Protein AF-A0A4Z1J3G1-F1 (afdb_monomer_lite)

Foldseek 3Di:
DDDDDDDDDDDDDDPPPAPQDDDPQAQEEPDVGPHPAPQVSLVPDDQEDQEEYEYEYHDDDHPDDHDRDHHNHHYYYHD

Secondary structure (DSSP, 8-state):
--------------------SPPTT-EEESTTSSBSSHHHHHHTS-SS--S-EEEEEPSS---S-------SS-EEEE-

pLDDT: mean 87.3, std 15.32, range [47.25, 98.06]

Sequence (79 aa):
MRVLLTLSSFIAAVLATARTTPPSGAITAGSGGTYSTFQKAVNALSKTTTSAQVIFLYSGTYSEQVTIPALKGKLTVYG

Radius of gyration: 20.48 Å; chains: 1; bounding box: 34×43×64 Å

Organism: NCBI:txid278944

InterPro domains:
  IPR011050 Pectin lyase fold/virulence factor [SSF51126] (23-79)
  IPR012334 Pectin lyase fold [G3DSA:2.160.20.10] (17-79)

Structure (mmCIF, N/CA/C/O backbone):
data_AF-A0A4Z1J3G1-F1
#
_entry.id   AF-A0A4Z1J3G1-F1
#
loop_
_atom_site.group_PDB
_atom_site.id
_atom_site.type_symbol
_atom_site.label_atom_id
_atom_site.label_alt_id
_atom_site.label_comp_id
_atom_site.label_asym_id
_atom_site.label_entity_id
_atom_site.label_seq_id
_atom_site.pdbx_PDB_ins_code
_atom_site.Cartn_x
_atom_site.Cartn_y
_atom_site.Cartn_z
_atom_site.occupancy
_atom_site.B_iso_or_equiv
_atom_site.auth_seq_id
_atom_site.auth_comp_id
_atom_site.auth_asym_id
_atom_site.auth_atom_id
_atom_site.pdbx_PDB_model_num
ATOM 1 N N . MET A 1 1 ? -24.176 -30.999 -50.009 1.00 48.06 1 MET A N 1
ATOM 2 C CA . MET A 1 1 ? -23.518 -30.679 -48.724 1.00 48.06 1 MET A CA 1
ATOM 3 C C . MET A 1 1 ? -22.411 -29.663 -48.958 1.00 48.06 1 MET A C 1
ATOM 5 O O . MET A 1 1 ? -21.341 -30.065 -49.386 1.00 48.06 1 MET A O 1
ATOM 9 N N . ARG A 1 2 ? -22.658 -28.366 -48.735 1.00 47.25 2 ARG A N 1
ATOM 10 C CA . ARG A 1 2 ? -21.594 -27.365 -48.558 1.00 47.25 2 ARG A CA 1
ATOM 11 C C . ARG A 1 2 ? -22.061 -26.338 -47.531 1.00 47.25 2 ARG A C 1
ATOM 13 O O . ARG A 1 2 ? -22.993 -25.582 -47.769 1.00 47.25 2 ARG A O 1
ATOM 20 N N . VAL A 1 3 ? -21.456 -26.457 -46.359 1.00 59.38 3 VAL A N 1
ATOM 21 C CA . VAL A 1 3 ? -21.683 -25.690 -45.137 1.00 59.38 3 VAL A CA 1
ATOM 22 C C . VAL A 1 3 ? -20.946 -24.361 -45.278 1.00 59.38 3 VAL A C 1
ATOM 24 O O . VAL A 1 3 ? -19.763 -24.376 -45.605 1.00 59.38 3 VAL A O 1
ATOM 27 N N . LEU A 1 4 ? -21.604 -23.231 -45.018 1.00 52.59 4 LEU A N 1
ATOM 28 C CA . LEU A 1 4 ? -20.907 -21.960 -44.814 1.00 52.59 4 LEU A CA 1
ATOM 29 C C . LEU A 1 4 ? -21.545 -21.218 -43.632 1.00 52.59 4 LEU A C 1
ATOM 31 O O . LEU A 1 4 ? -22.380 -20.335 -43.788 1.00 52.59 4 LEU A O 1
ATOM 35 N N . LEU A 1 5 ? -21.184 -21.659 -42.426 1.00 56.88 5 LEU A N 1
ATOM 36 C CA . LEU A 1 5 ? -21.466 -20.959 -41.175 1.00 56.88 5 LEU A CA 1
ATOM 37 C C . LEU A 1 5 ? -20.396 -19.878 -40.986 1.00 56.88 5 LEU A C 1
ATOM 39 O O . LEU A 1 5 ? -19.260 -20.182 -40.631 1.00 56.88 5 LEU A O 1
ATOM 43 N N . THR A 1 6 ? -20.745 -18.617 -41.230 1.00 59.50 6 THR A N 1
ATOM 44 C CA . THR A 1 6 ? -19.896 -17.471 -40.886 1.00 59.50 6 THR A CA 1
ATOM 45 C C . THR A 1 6 ? -20.150 -17.079 -39.431 1.00 59.50 6 THR A C 1
ATOM 47 O O . THR A 1 6 ? -21.164 -16.456 -39.117 1.00 59.50 6 THR A O 1
ATOM 50 N N . LEU A 1 7 ? -19.243 -17.468 -38.532 1.00 59.19 7 LEU A N 1
ATOM 51 C CA . LEU A 1 7 ? -19.239 -17.032 -37.135 1.00 59.19 7 LEU A CA 1
ATOM 52 C C . LEU A 1 7 ? -18.607 -15.635 -37.050 1.00 59.19 7 LEU A C 1
ATOM 54 O O . LEU A 1 7 ? -17.397 -15.484 -37.198 1.00 59.19 7 LEU A O 1
ATOM 58 N N . SER A 1 8 ? -19.425 -14.611 -36.814 1.00 62.62 8 SER A N 1
ATOM 59 C CA .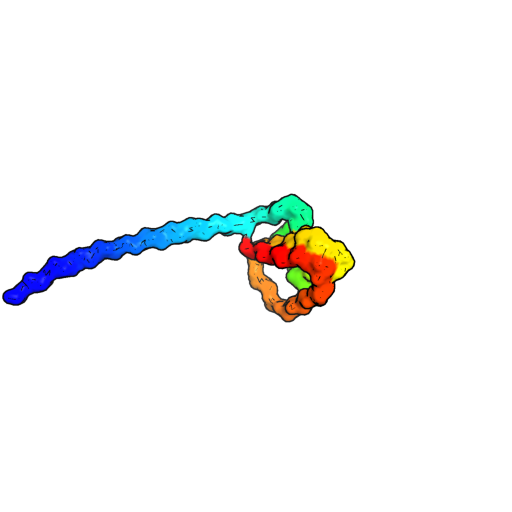 SER A 1 8 ? -18.943 -13.256 -36.537 1.00 62.62 8 SER A CA 1
ATOM 60 C C . SER A 1 8 ? -18.560 -13.165 -35.058 1.00 62.62 8 SER A C 1
ATOM 62 O O . SER A 1 8 ? -19.426 -13.134 -34.185 1.00 62.62 8 SER A O 1
ATOM 64 N N . SER A 1 9 ? -17.264 -13.172 -34.753 1.00 68.44 9 SER A N 1
ATOM 65 C CA . SER A 1 9 ? -16.750 -13.027 -33.388 1.00 68.44 9 SER A CA 1
ATOM 66 C C . SER A 1 9 ? -16.823 -11.567 -32.925 1.00 68.44 9 SER A C 1
ATOM 68 O O . SER A 1 9 ? -16.187 -10.695 -33.515 1.00 68.44 9 SER A O 1
ATOM 70 N N . PHE A 1 10 ? -17.569 -11.306 -31.850 1.00 61.59 10 PHE A N 1
ATOM 71 C CA . PHE A 1 10 ? -17.598 -10.018 -31.151 1.00 61.59 10 PHE A CA 1
ATOM 72 C C . PHE A 1 10 ? -16.402 -9.957 -30.182 1.00 61.59 10 PHE A C 1
ATOM 74 O O . PHE A 1 10 ? -16.420 -10.605 -29.137 1.00 61.59 10 PHE A O 1
ATOM 81 N N . ILE A 1 11 ? -15.342 -9.215 -30.521 1.00 70.75 11 ILE A N 1
ATOM 82 C CA . ILE A 1 11 ? -14.267 -8.914 -29.562 1.00 70.75 11 ILE A CA 1
ATOM 83 C C . ILE A 1 11 ? -14.732 -7.730 -28.712 1.00 70.75 11 ILE A C 1
ATOM 85 O O . ILE A 1 11 ? -14.705 -6.585 -29.156 1.00 70.75 11 ILE A O 1
ATOM 89 N N . ALA A 1 12 ? -15.176 -8.000 -27.485 1.00 67.69 12 ALA A N 1
ATOM 90 C CA . ALA A 1 12 ? -15.397 -6.957 -26.492 1.00 67.69 12 ALA A CA 1
ATOM 91 C C . ALA A 1 12 ? -14.042 -6.547 -25.893 1.00 67.69 12 ALA A C 1
ATOM 93 O O . ALA A 1 12 ? -13.464 -7.275 -25.087 1.00 67.69 12 ALA A O 1
ATOM 94 N N . ALA A 1 13 ? -13.519 -5.387 -26.293 1.00 64.12 13 ALA A N 1
ATOM 95 C CA . ALA A 1 13 ? -12.367 -4.786 -25.633 1.00 64.12 13 ALA A CA 1
ATOM 96 C C . ALA A 1 13 ? -12.819 -4.192 -24.289 1.00 64.12 13 ALA A C 1
ATOM 98 O O . ALA A 1 13 ? -13.491 -3.162 -24.246 1.00 64.12 13 A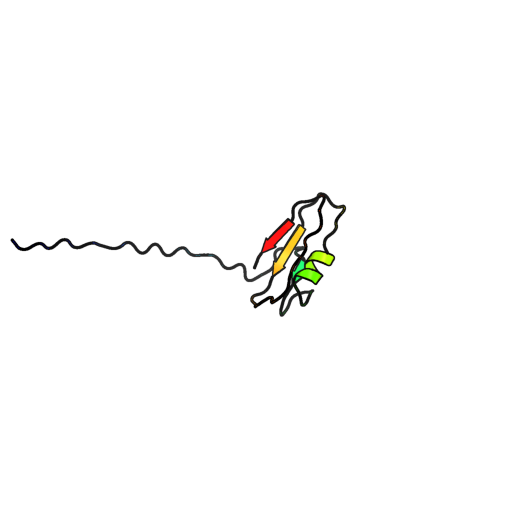LA A O 1
ATOM 99 N N . VAL A 1 14 ? -12.469 -4.846 -23.181 1.00 64.88 14 VAL A N 1
ATOM 100 C CA . VAL A 1 14 ? -12.596 -4.244 -21.849 1.00 64.88 14 VAL A CA 1
ATOM 101 C C . VAL A 1 14 ? -11.514 -3.176 -21.715 1.00 64.88 14 VAL A C 1
ATOM 103 O O . VAL A 1 14 ? -10.325 -3.483 -21.651 1.00 64.88 14 VAL A O 1
ATOM 106 N N . LEU A 1 15 ? -11.927 -1.910 -21.671 1.00 58.72 15 LEU A N 1
ATOM 107 C CA . LEU A 1 15 ? -11.066 -0.796 -21.285 1.00 58.72 15 LEU A CA 1
ATOM 108 C C . LEU A 1 15 ? -10.840 -0.868 -19.770 1.00 58.72 15 LEU A C 1
ATOM 110 O O . LEU A 1 15 ? -11.594 -0.290 -18.988 1.00 58.72 15 LEU A O 1
ATOM 114 N N . ALA A 1 16 ? -9.812 -1.599 -19.342 1.00 57.91 16 ALA A N 1
ATOM 115 C CA . ALA A 1 16 ? -9.301 -1.472 -17.985 1.00 57.91 16 ALA A CA 1
ATOM 116 C C . ALA A 1 16 ? -8.643 -0.091 -17.868 1.00 57.91 16 ALA A C 1
ATOM 118 O O . ALA A 1 16 ? -7.585 0.150 -18.450 1.00 57.91 16 ALA A O 1
ATOM 119 N N . THR A 1 17 ? -9.286 0.847 -17.171 1.00 58.72 17 THR A N 1
ATOM 120 C CA . THR A 1 17 ? -8.667 2.148 -16.911 1.00 58.72 17 THR A CA 1
ATOM 121 C C . THR A 1 17 ? -7.543 1.916 -15.901 1.00 58.72 17 THR A C 1
ATOM 123 O O . THR A 1 17 ? -7.773 1.612 -14.730 1.00 58.72 17 THR A O 1
ATOM 126 N N . ALA A 1 18 ? -6.297 1.952 -16.374 1.00 65.56 18 ALA A N 1
ATOM 127 C CA . ALA A 1 18 ? -5.148 1.860 -15.488 1.00 65.56 18 ALA A CA 1
ATOM 128 C C . ALA A 1 18 ? -5.107 3.137 -14.644 1.00 65.56 18 ALA A C 1
ATOM 130 O O . ALA A 1 18 ? -5.039 4.245 -15.185 1.00 65.56 18 ALA A O 1
ATOM 131 N N . ARG A 1 19 ? -5.164 3.005 -13.316 1.00 77.12 19 ARG A N 1
ATOM 132 C CA . ARG A 1 19 ? -4.892 4.143 -12.441 1.00 77.12 19 ARG A CA 1
ATOM 133 C C . ARG A 1 19 ? -3.390 4.365 -12.403 1.00 77.12 19 ARG A C 1
ATOM 135 O O . ARG A 1 19 ? -2.670 3.649 -11.729 1.00 77.12 19 ARG A O 1
ATOM 142 N N . THR A 1 20 ? -2.935 5.379 -13.125 1.00 85.31 20 THR A N 1
ATOM 143 C CA . THR A 1 20 ? -1.518 5.760 -13.184 1.00 85.31 20 THR A CA 1
ATOM 144 C C . THR A 1 20 ? -1.129 6.781 -12.116 1.00 85.31 20 THR A C 1
ATOM 146 O O . THR A 1 20 ? 0.052 7.085 -11.961 1.00 85.31 20 THR A O 1
ATOM 149 N N . THR A 1 21 ? -2.104 7.310 -11.367 1.00 88.94 21 THR A N 1
ATOM 150 C CA . THR A 1 21 ? -1.885 8.325 -10.333 1.00 88.94 21 THR A CA 1
ATOM 151 C C . THR A 1 21 ? -2.555 7.958 -9.004 1.00 88.94 21 THR A C 1
ATOM 153 O O . THR A 1 21 ? -3.650 7.377 -8.986 1.00 88.94 21 THR A O 1
ATOM 156 N N . PRO A 1 22 ? -1.917 8.307 -7.870 1.00 92.81 22 PRO A N 1
ATOM 157 C CA . PRO A 1 22 ? -2.465 8.044 -6.550 1.00 92.81 22 PRO A CA 1
ATOM 158 C C . PRO A 1 22 ? -3.666 8.954 -6.248 1.00 92.81 22 PRO A C 1
ATOM 160 O O . PRO A 1 22 ? -3.640 10.143 -6.576 1.00 92.81 22 PRO A O 1
ATOM 163 N N . PRO A 1 23 ? -4.715 8.444 -5.576 1.00 92.62 23 PRO A N 1
ATOM 164 C CA . PRO A 1 23 ? -5.757 9.301 -5.027 1.00 92.62 23 PRO A CA 1
ATOM 165 C C . PRO A 1 23 ? -5.206 10.157 -3.876 1.00 92.62 23 PRO A C 1
ATOM 167 O O . PRO A 1 23 ? -4.209 9.808 -3.240 1.00 92.62 23 PRO A O 1
ATOM 170 N N . SER A 1 24 ? -5.875 11.275 -3.587 1.00 92.12 24 SER A N 1
ATOM 171 C CA . SER A 1 24 ? -5.460 12.186 -2.514 1.00 92.12 24 SER A CA 1
ATOM 172 C C . SER A 1 24 ? -5.360 11.464 -1.166 1.00 92.12 24 SER A C 1
ATOM 174 O O . SER A 1 24 ? -6.257 10.708 -0.790 1.00 92.12 24 SER A O 1
ATOM 176 N N . GLY A 1 25 ? -4.256 11.688 -0.449 1.00 92.12 25 GLY A N 1
ATOM 177 C CA . GLY A 1 25 ? -3.990 11.073 0.854 1.00 92.12 25 GLY A CA 1
ATOM 178 C C . GLY A 1 25 ? -3.542 9.608 0.807 1.00 92.12 25 GLY A C 1
ATOM 179 O O . GLY A 1 25 ? -3.389 9.000 1.865 1.00 92.12 25 GLY A O 1
ATOM 180 N N . ALA A 1 26 ? -3.323 9.026 -0.377 1.00 95.44 26 ALA A N 1
ATOM 181 C CA . ALA A 1 26 ? -2.760 7.686 -0.479 1.00 95.44 26 ALA A CA 1
ATOM 182 C C . ALA A 1 26 ? -1.286 7.657 -0.067 1.00 95.44 26 ALA A C 1
ATOM 184 O O . ALA A 1 26 ? -0.485 8.510 -0.452 1.00 95.44 26 ALA A O 1
ATOM 185 N N . ILE A 1 27 ? -0.919 6.604 0.654 1.00 97.25 27 ILE A N 1
ATOM 186 C CA . ILE A 1 27 ? 0.473 6.236 0.874 1.00 97.25 27 ILE A CA 1
ATOM 187 C C . ILE A 1 27 ? 0.998 5.629 -0.427 1.00 97.25 27 ILE A C 1
ATOM 189 O O . ILE A 1 27 ? 0.405 4.686 -0.947 1.00 97.25 27 ILE A O 1
ATOM 193 N N . THR A 1 28 ? 2.103 6.143 -0.962 1.00 97.25 28 THR A N 1
ATOM 194 C CA . THR A 1 28 ? 2.635 5.671 -2.248 1.00 97.25 28 THR A CA 1
ATOM 195 C C . THR A 1 28 ? 3.884 4.813 -2.073 1.00 97.25 28 THR A C 1
ATOM 197 O O . THR A 1 28 ? 4.749 5.127 -1.251 1.00 97.25 28 THR A O 1
ATOM 200 N N . ALA A 1 29 ? 3.991 3.733 -2.848 1.00 96.94 29 ALA A N 1
ATOM 201 C CA . ALA A 1 29 ? 5.164 2.864 -2.864 1.00 96.94 29 ALA A CA 1
ATOM 202 C C . ALA A 1 29 ? 5.624 2.517 -4.286 1.00 96.94 29 ALA A C 1
ATOM 204 O O . ALA A 1 29 ? 4.813 2.426 -5.198 1.00 96.94 29 ALA A O 1
ATOM 205 N N . GLY A 1 30 ? 6.922 2.272 -4.469 1.00 94.69 30 GLY A N 1
ATOM 206 C CA . GLY A 1 30 ? 7.543 1.978 -5.765 1.00 94.69 30 GLY A CA 1
ATOM 207 C C . GLY A 1 30 ? 8.419 3.106 -6.289 1.00 94.69 30 GLY A C 1
ATOM 208 O O . GLY A 1 30 ? 8.673 4.093 -5.599 1.00 94.69 30 GLY A O 1
ATOM 209 N N . SER A 1 31 ? 8.885 2.956 -7.529 1.00 92.44 31 SER A N 1
ATOM 210 C CA . SER A 1 31 ? 9.672 3.995 -8.195 1.00 92.44 31 SER A CA 1
ATOM 211 C C . SER A 1 31 ? 8.824 5.259 -8.370 1.00 92.44 31 SER A C 1
ATOM 213 O O . SER A 1 31 ? 7.788 5.219 -9.027 1.00 92.44 31 SER A O 1
ATOM 215 N N . GLY A 1 32 ? 9.238 6.364 -7.745 1.00 89.50 32 GLY A N 1
ATOM 216 C CA . GLY A 1 32 ? 8.477 7.621 -7.718 1.00 89.50 32 GLY A CA 1
ATOM 217 C C . GLY A 1 32 ? 7.468 7.753 -6.569 1.00 89.50 32 GLY A C 1
ATOM 218 O O . GLY A 1 32 ? 6.817 8.790 -6.461 1.00 89.50 32 GLY A O 1
ATOM 219 N N . GLY A 1 33 ? 7.349 6.748 -5.696 1.00 93.25 33 GLY A N 1
ATOM 220 C CA . GLY A 1 33 ? 6.543 6.820 -4.477 1.00 93.25 33 GLY A CA 1
ATOM 221 C C . GLY A 1 33 ? 7.303 7.348 -3.260 1.00 93.25 33 GLY A C 1
ATOM 222 O O . GLY A 1 33 ? 8.526 7.469 -3.255 1.00 93.25 33 GLY A O 1
ATOM 223 N N . THR A 1 34 ? 6.562 7.620 -2.186 1.00 96.31 34 THR A N 1
ATOM 224 C CA . THR A 1 34 ? 7.090 8.007 -0.870 1.00 96.31 34 THR A CA 1
ATOM 225 C C . THR A 1 34 ? 7.936 6.891 -0.259 1.00 96.31 34 THR A C 1
ATOM 227 O O . THR A 1 34 ? 8.930 7.158 0.413 1.00 96.31 34 THR A O 1
ATOM 230 N N . TYR A 1 35 ? 7.557 5.633 -0.497 1.00 97.31 35 TYR A N 1
ATOM 231 C CA . TYR A 1 35 ? 8.264 4.458 -0.005 1.00 97.31 35 TYR A CA 1
ATOM 232 C C . TYR A 1 35 ? 8.822 3.610 -1.148 1.00 97.31 35 TYR A C 1
ATOM 234 O O . TYR A 1 35 ? 8.198 3.423 -2.184 1.00 97.31 35 TYR A O 1
ATOM 242 N N . SER A 1 36 ? 9.998 3.024 -0.941 1.00 95.06 36 SER A N 1
ATOM 243 C CA . SER A 1 36 ? 10.652 2.195 -1.959 1.00 95.06 36 SER A CA 1
ATOM 244 C C . SER A 1 36 ? 10.089 0.771 -2.062 1.00 95.06 36 SER A C 1
ATOM 246 O O . SER A 1 36 ? 10.321 0.107 -3.063 1.00 95.06 36 SER A O 1
ATOM 248 N N . THR A 1 37 ? 9.398 0.280 -1.027 1.00 96.44 37 THR A N 1
ATOM 249 C CA . THR A 1 37 ? 8.877 -1.099 -0.951 1.00 96.44 37 THR A CA 1
ATOM 250 C C . THR A 1 37 ? 7.442 -1.111 -0.439 1.00 96.44 37 THR A C 1
ATOM 252 O O . THR A 1 37 ? 7.015 -0.174 0.250 1.00 96.44 37 THR A O 1
ATOM 255 N N . PHE A 1 38 ? 6.703 -2.180 -0.732 1.00 97.25 38 PHE A N 1
ATOM 256 C CA . PHE A 1 38 ? 5.327 -2.321 -0.275 1.00 97.25 38 PHE A CA 1
ATOM 257 C C . PHE A 1 38 ? 5.271 -2.495 1.252 1.00 97.25 38 PHE A C 1
ATOM 259 O O . PHE A 1 38 ? 4.488 -1.811 1.914 1.00 97.25 38 PHE A 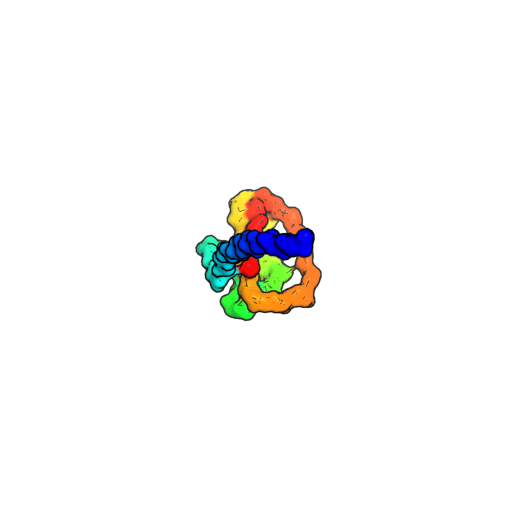O 1
ATOM 266 N N . GLN A 1 39 ? 6.163 -3.282 1.867 1.00 98.06 39 GLN A N 1
ATOM 267 C CA . GLN A 1 3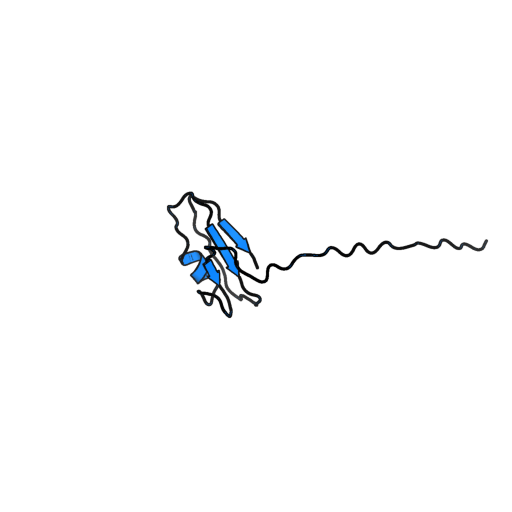9 ? 6.153 -3.431 3.329 1.00 98.06 39 GLN A CA 1
ATOM 268 C C . GLN A 1 39 ? 6.390 -2.100 4.066 1.00 98.06 39 GLN A C 1
ATOM 270 O O . GLN A 1 39 ? 5.793 -1.863 5.117 1.00 98.06 39 GLN A O 1
ATOM 275 N N . LYS A 1 40 ? 7.214 -1.190 3.525 1.00 97.81 40 LYS A N 1
ATOM 276 C CA . LYS A 1 40 ? 7.413 0.141 4.124 1.00 97.81 40 LYS A CA 1
ATOM 277 C C . LYS A 1 40 ? 6.142 0.993 4.076 1.00 97.81 40 LYS A C 1
ATOM 279 O O . LYS A 1 40 ? 5.827 1.636 5.073 1.00 97.81 40 LYS A O 1
ATOM 284 N N . ALA A 1 41 ? 5.393 0.946 2.974 1.00 97.38 41 ALA A N 1
ATOM 285 C CA . ALA A 1 41 ? 4.089 1.602 2.882 1.00 97.38 41 ALA A CA 1
ATOM 286 C C . ALA A 1 41 ? 3.077 1.012 3.879 1.00 97.38 41 ALA A C 1
ATOM 288 O O . ALA A 1 41 ? 2.367 1.757 4.548 1.00 97.38 41 ALA A O 1
ATOM 289 N N . VAL A 1 42 ? 3.057 -0.315 4.048 1.00 97.75 42 VAL A N 1
ATOM 290 C CA . VAL A 1 42 ? 2.210 -0.983 5.053 1.00 97.75 42 VAL A CA 1
ATOM 291 C C . VAL A 1 42 ? 2.585 -0.565 6.475 1.00 97.75 42 VAL A C 1
ATOM 293 O O . VAL A 1 42 ? 1.705 -0.312 7.295 1.00 97.75 42 VAL A O 1
ATOM 296 N N . ASN A 1 43 ? 3.877 -0.432 6.773 1.00 97.81 43 ASN A N 1
ATOM 297 C CA . ASN A 1 43 ? 4.346 -0.004 8.092 1.00 97.81 43 ASN A CA 1
ATOM 298 C C . ASN A 1 43 ? 3.958 1.444 8.430 1.00 97.81 43 ASN A C 1
ATOM 300 O O . ASN A 1 43 ? 3.900 1.788 9.609 1.00 97.81 43 ASN A O 1
ATOM 304 N N . ALA A 1 44 ? 3.686 2.272 7.420 1.00 97.12 44 ALA A N 1
ATOM 305 C CA . ALA A 1 44 ? 3.233 3.649 7.588 1.00 97.12 44 ALA A CA 1
ATOM 306 C C . ALA A 1 44 ? 1.724 3.771 7.877 1.00 97.12 44 ALA A C 1
ATOM 308 O O . ALA A 1 44 ? 1.255 4.852 8.230 1.00 97.12 44 ALA A O 1
ATOM 309 N N . LEU A 1 45 ? 0.958 2.681 7.754 1.00 96.94 45 LEU A N 1
ATOM 310 C CA . LEU A 1 45 ? -0.467 2.678 8.072 1.00 96.94 45 LEU A CA 1
ATOM 311 C C . LEU A 1 45 ? -0.706 2.895 9.569 1.00 96.94 45 LEU A C 1
ATOM 313 O O . LEU A 1 45 ? -0.059 2.301 10.436 1.00 96.94 45 LEU A O 1
ATOM 317 N N . SER A 1 46 ? -1.736 3.676 9.877 1.00 96.50 46 SER A N 1
ATOM 318 C CA . SER A 1 46 ? -2.273 3.763 11.226 1.00 96.50 46 SER A CA 1
ATOM 319 C C . SER A 1 46 ? -3.032 2.484 11.573 1.00 96.50 46 SER A C 1
ATOM 321 O O . SER A 1 46 ? -3.967 2.074 10.886 1.00 96.50 46 SER A O 1
ATOM 323 N N . LYS A 1 47 ? -2.648 1.858 12.685 1.00 96.62 47 LYS A N 1
ATOM 324 C CA . LYS A 1 47 ? -3.302 0.645 13.206 1.00 96.62 47 LYS A CA 1
ATOM 325 C C . LYS A 1 47 ? -4.548 0.966 14.034 1.00 96.62 47 LYS A C 1
ATOM 327 O O . LYS A 1 47 ? -5.381 0.091 14.254 1.00 96.62 47 LYS A O 1
ATOM 332 N N . THR A 1 48 ? -4.665 2.205 14.508 1.00 96.75 48 THR A N 1
ATOM 333 C CA . THR A 1 48 ? -5.693 2.637 15.465 1.00 96.75 48 THR A CA 1
ATOM 334 C C . THR A 1 48 ? -6.854 3.373 14.812 1.00 96.75 48 THR A C 1
ATOM 336 O O . THR A 1 48 ? -7.951 3.362 15.365 1.00 96.75 48 THR A O 1
ATOM 339 N N . THR A 1 49 ? -6.645 3.986 13.645 1.00 96.50 49 THR A N 1
ATOM 340 C CA . THR A 1 49 ? -7.718 4.689 12.936 1.00 96.50 49 THR A CA 1
ATOM 341 C C . THR A 1 49 ? -8.762 3.719 12.389 1.00 96.50 49 THR A C 1
ATOM 343 O O . THR A 1 49 ? -8.429 2.641 11.895 1.00 96.50 49 THR A O 1
ATOM 346 N N . THR A 1 50 ? -10.031 4.116 12.450 1.00 96.31 50 THR A N 1
ATOM 347 C CA . THR A 1 50 ? -11.147 3.427 11.785 1.00 96.31 50 THR A CA 1
ATOM 348 C C . THR A 1 50 ? -11.403 3.967 10.377 1.00 96.31 50 THR A C 1
ATOM 350 O O . THR A 1 50 ? -12.107 3.327 9.593 1.00 96.31 50 THR A O 1
ATOM 353 N N . SER A 1 51 ? -10.808 5.113 10.031 1.00 96.69 51 SER A N 1
ATOM 354 C CA . SER A 1 51 ? -10.898 5.704 8.697 1.00 96.69 51 SER A CA 1
ATOM 355 C C . SER A 1 51 ? -10.257 4.804 7.643 1.00 96.69 51 SER A C 1
ATOM 357 O O . SER A 1 51 ? -9.297 4.077 7.914 1.00 96.69 51 SER A O 1
ATOM 359 N N . ALA A 1 52 ? -10.787 4.864 6.421 1.00 96.62 52 ALA A N 1
ATOM 360 C CA . ALA A 1 52 ? -10.217 4.141 5.295 1.00 96.62 52 ALA A CA 1
ATOM 361 C C . ALA A 1 52 ? -8.818 4.678 4.960 1.00 96.62 52 ALA A C 1
ATOM 363 O O . ALA A 1 52 ? -8.601 5.888 4.921 1.00 96.62 52 ALA A O 1
ATOM 364 N N . GLN A 1 53 ? -7.887 3.766 4.699 1.00 97.75 53 GLN A N 1
ATOM 365 C CA . GLN A 1 53 ? -6.522 4.069 4.284 1.00 97.75 53 GLN A CA 1
ATOM 366 C C . GLN A 1 53 ? -6.260 3.459 2.913 1.00 97.75 53 GLN A C 1
ATOM 368 O O . GLN A 1 53 ? -6.793 2.397 2.575 1.00 97.75 53 GLN A O 1
ATOM 373 N N . VAL A 1 54 ? -5.436 4.136 2.122 1.00 97.56 54 VAL A N 1
ATOM 374 C CA . VAL A 1 54 ? -5.131 3.729 0.752 1.00 97.56 54 VAL A CA 1
ATOM 375 C C . VAL A 1 54 ? -3.626 3.613 0.579 1.00 97.56 54 VAL A C 1
ATOM 377 O O . VAL A 1 54 ? -2.894 4.532 0.941 1.00 97.56 54 VAL A O 1
ATOM 380 N N . ILE A 1 55 ? -3.188 2.503 -0.012 1.00 97.62 55 ILE A N 1
ATOM 381 C CA . ILE A 1 55 ? -1.846 2.357 -0.575 1.00 97.62 55 ILE A CA 1
ATOM 382 C C . ILE A 1 55 ? -1.959 2.367 -2.100 1.00 97.62 55 ILE A C 1
ATOM 384 O O . ILE A 1 55 ? -2.808 1.680 -2.666 1.00 97.62 55 ILE A O 1
ATOM 388 N N . PHE A 1 56 ? -1.106 3.141 -2.762 1.00 97.44 56 PHE A N 1
ATOM 389 C CA . PHE A 1 56 ? -0.944 3.146 -4.211 1.00 97.44 56 PHE A CA 1
ATOM 390 C C . PHE A 1 56 ? 0.465 2.667 -4.570 1.00 97.44 56 PHE A C 1
ATOM 392 O O . PHE A 1 56 ? 1.457 3.271 -4.159 1.00 97.44 56 PHE A O 1
ATOM 399 N N . LEU A 1 57 ? 0.550 1.574 -5.317 1.00 96.38 57 LEU A N 1
ATOM 400 C CA . LEU A 1 57 ? 1.785 1.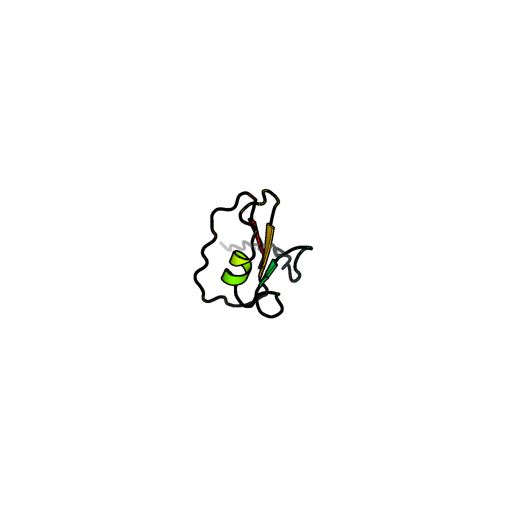010 -5.835 1.00 96.38 57 LEU A CA 1
ATOM 401 C C . LEU A 1 57 ? 2.004 1.535 -7.253 1.00 96.38 57 LEU A C 1
ATOM 403 O O . LEU A 1 57 ? 1.131 1.425 -8.105 1.00 96.38 57 LEU A O 1
ATOM 407 N N . TYR A 1 58 ? 3.165 2.127 -7.505 1.00 95.31 58 TYR A N 1
ATOM 408 C CA . TYR A 1 58 ? 3.584 2.437 -8.865 1.00 95.31 58 TYR A CA 1
ATOM 409 C C . TYR A 1 58 ? 3.946 1.152 -9.616 1.00 95.31 58 TYR A C 1
ATOM 411 O O . TYR A 1 58 ? 4.290 0.133 -9.017 1.00 95.31 58 TYR A O 1
ATOM 419 N N . SER A 1 59 ? 3.910 1.210 -10.948 1.00 93.31 59 SER A N 1
ATOM 420 C CA . SER A 1 59 ? 4.253 0.070 -11.795 1.00 93.31 59 SER A CA 1
ATOM 421 C C . SER A 1 59 ? 5.656 -0.459 -11.479 1.00 93.31 59 SER A C 1
ATOM 423 O O . SER A 1 59 ? 6.636 0.290 -11.536 1.00 93.31 59 SER A O 1
ATOM 425 N N . GLY A 1 60 ? 5.762 -1.754 -11.200 1.00 92.12 60 GLY A N 1
ATOM 426 C CA . GLY A 1 60 ? 7.031 -2.413 -10.923 1.00 92.12 60 GLY A CA 1
ATOM 427 C C . GLY A 1 60 ? 6.846 -3.829 -10.393 1.00 92.12 60 GLY A C 1
ATOM 428 O O . GLY A 1 60 ? 5.735 -4.256 -10.082 1.00 92.12 60 GLY A O 1
ATOM 429 N N . THR A 1 61 ? 7.956 -4.556 -10.282 1.00 95.19 61 THR A N 1
ATOM 430 C CA . THR A 1 61 ? 7.987 -5.891 -9.676 1.00 95.19 61 THR A CA 1
ATOM 431 C C . THR A 1 61 ? 8.459 -5.783 -8.232 1.00 95.19 61 THR A C 1
ATOM 433 O O . THR A 1 61 ? 9.561 -5.300 -7.973 1.00 95.19 61 THR A O 1
ATOM 436 N N . TYR A 1 62 ? 7.645 -6.270 -7.297 1.00 95.31 62 TYR A N 1
ATOM 437 C CA . TYR A 1 62 ? 7.939 -6.266 -5.864 1.00 95.31 62 TYR A CA 1
ATOM 438 C C . TYR A 1 62 ? 8.225 -7.696 -5.397 1.00 95.31 62 TYR A C 1
ATOM 440 O O . TYR A 1 62 ? 7.311 -8.460 -5.097 1.00 95.31 62 TYR A O 1
ATOM 448 N N . SER A 1 63 ? 9.503 -8.072 -5.358 1.00 96.44 63 SER A N 1
ATOM 449 C CA . SER A 1 63 ? 9.943 -9.385 -4.867 1.00 96.44 63 SER A CA 1
ATOM 450 C C . SER A 1 63 ? 10.112 -9.361 -3.345 1.00 96.44 63 SER A C 1
ATOM 452 O O . SER A 1 63 ? 11.229 -9.376 -2.833 1.00 96.44 63 SER A O 1
ATOM 454 N N . GLU A 1 64 ? 8.999 -9.272 -2.617 1.00 96.19 64 GLU A N 1
ATOM 455 C CA . GLU A 1 64 ? 8.971 -9.212 -1.152 1.00 96.19 64 GLU A CA 1
ATOM 456 C C . GLU A 1 64 ? 7.762 -9.965 -0.574 1.00 96.19 64 GLU A C 1
ATOM 458 O O . GLU A 1 64 ? 6.722 -10.094 -1.219 1.00 96.19 64 GLU A O 1
ATOM 463 N N . GLN A 1 65 ? 7.885 -10.454 0.663 1.00 97.81 65 GLN A N 1
ATOM 464 C CA . GLN A 1 65 ? 6.733 -10.906 1.443 1.00 97.81 65 GLN A CA 1
ATOM 465 C C . GLN A 1 65 ? 6.163 -9.715 2.211 1.00 97.81 65 GLN A C 1
ATOM 467 O O . GLN A 1 65 ? 6.902 -9.012 2.900 1.00 97.81 65 GLN A O 1
ATOM 472 N N . VAL A 1 66 ? 4.84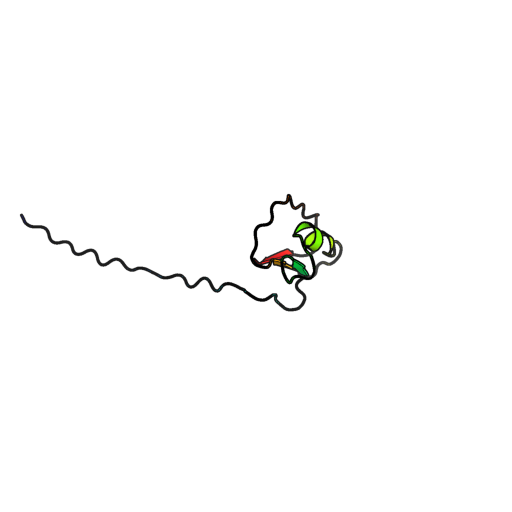6 -9.522 2.132 1.00 97.75 66 VAL A N 1
ATOM 473 C CA . VAL A 1 66 ? 4.160 -8.417 2.807 1.00 97.75 66 VAL A CA 1
ATOM 474 C C . VAL A 1 66 ? 3.218 -8.955 3.873 1.00 97.75 66 VAL A C 1
ATOM 476 O O . VAL A 1 66 ? 2.326 -9.751 3.588 1.00 97.75 66 VAL A O 1
ATOM 479 N N . THR A 1 67 ? 3.406 -8.499 5.109 1.00 97.88 67 THR A N 1
ATOM 480 C CA . THR A 1 67 ? 2.515 -8.779 6.238 1.00 97.88 67 THR A CA 1
ATOM 481 C C . THR A 1 67 ? 1.725 -7.527 6.578 1.00 97.88 67 THR A C 1
ATOM 483 O O . THR A 1 67 ? 2.290 -6.521 7.014 1.00 97.88 67 THR A O 1
ATOM 486 N N . ILE A 1 68 ? 0.405 -7.602 6.412 1.00 97.06 68 ILE A N 1
ATOM 487 C CA . ILE A 1 68 ? -0.519 -6.542 6.815 1.00 97.06 68 ILE A CA 1
ATOM 488 C C . ILE A 1 68 ? -1.017 -6.876 8.228 1.00 97.06 68 ILE A C 1
ATOM 490 O O . ILE A 1 68 ? -1.662 -7.910 8.410 1.00 97.06 68 ILE A O 1
ATOM 494 N N . PRO A 1 69 ? -0.711 -6.050 9.245 1.00 95.62 69 PRO A N 1
ATOM 495 C CA . PRO A 1 69 ? -1.205 -6.283 10.597 1.00 95.62 69 PRO A CA 1
ATOM 496 C C . PRO A 1 69 ? -2.722 -6.073 10.659 1.00 95.62 69 PRO A C 1
ATOM 498 O O . PRO A 1 69 ? -3.314 -5.463 9.772 1.00 95.62 69 PRO A O 1
ATOM 501 N N . ALA A 1 70 ? -3.357 -6.510 11.745 1.00 96.56 70 ALA A N 1
ATOM 502 C CA . ALA A 1 70 ? -4.756 -6.173 11.987 1.00 96.56 70 ALA A CA 1
ATOM 503 C C . ALA A 1 70 ? -4.929 -4.644 12.080 1.00 96.56 70 ALA A C 1
ATOM 505 O O . ALA A 1 70 ? -4.283 -3.984 12.898 1.00 96.56 70 ALA A O 1
ATOM 506 N N . LEU A 1 71 ? -5.807 -4.093 11.242 1.00 97.12 71 LEU A N 1
ATOM 507 C CA . LEU A 1 71 ? -6.148 -2.672 11.210 1.00 97.12 71 LEU A CA 1
ATOM 508 C C . LEU A 1 71 ? -7.561 -2.476 11.759 1.00 97.12 71 LEU A C 1
ATOM 510 O O . LEU A 1 71 ? -8.442 -3.307 11.539 1.00 97.12 71 LEU A O 1
ATOM 514 N N . LYS A 1 72 ? -7.792 -1.362 12.461 1.00 97.12 72 LYS A N 1
ATOM 515 C CA . LYS A 1 72 ? -9.141 -0.974 12.903 1.00 97.12 72 LYS A CA 1
ATOM 516 C C . LYS A 1 72 ? -10.011 -0.444 11.756 1.00 97.12 72 LYS A C 1
ATOM 518 O O . LYS A 1 72 ? -11.232 -0.547 11.832 1.00 97.12 72 LYS A O 1
ATOM 523 N N . GLY A 1 73 ? -9.393 0.120 10.719 1.00 95.69 73 GLY A N 1
ATOM 524 C CA . GLY A 1 73 ? -10.051 0.680 9.539 1.00 95.69 73 GLY A CA 1
ATOM 525 C C . GLY A 1 73 ? -9.895 -0.181 8.287 1.00 95.69 73 GLY A C 1
ATOM 526 O O . GLY A 1 73 ? -9.167 -1.174 8.270 1.00 95.69 73 GLY A O 1
ATOM 527 N N . LYS A 1 74 ? -10.576 0.222 7.210 1.00 96.81 74 LYS A N 1
ATOM 528 C CA . LYS A 1 74 ? -10.469 -0.441 5.901 1.00 96.81 74 LYS A CA 1
ATOM 529 C C . LYS A 1 74 ? -9.153 -0.073 5.216 1.00 96.81 74 LYS A C 1
ATOM 531 O O . LYS A 1 74 ? -8.760 1.090 5.228 1.00 96.81 74 LYS A O 1
ATOM 536 N N . LEU A 1 75 ? -8.526 -1.042 4.556 1.00 97.38 75 LEU A N 1
ATOM 537 C CA . LEU A 1 75 ? -7.380 -0.818 3.677 1.00 97.38 75 LEU A CA 1
ATOM 538 C C . LEU A 1 75 ? -7.789 -1.085 2.231 1.00 97.38 75 LEU A C 1
ATOM 540 O O . LEU A 1 75 ? -8.412 -2.104 1.942 1.00 97.38 75 LEU A O 1
ATOM 544 N N . THR A 1 76 ? -7.422 -0.181 1.329 1.00 96.88 76 THR A N 1
ATOM 545 C CA . THR A 1 76 ? -7.492 -0.404 -0.119 1.00 96.88 76 THR A CA 1
ATOM 546 C C . THR A 1 76 ? -6.096 -0.303 -0.715 1.00 96.88 76 THR A C 1
ATOM 548 O O . THR A 1 76 ? -5.343 0.603 -0.363 1.00 96.88 76 THR A O 1
ATOM 551 N N . VAL A 1 77 ? -5.754 -1.218 -1.619 1.00 96.00 77 VAL A N 1
ATOM 552 C CA . VAL A 1 77 ? -4.473 -1.218 -2.332 1.00 96.00 77 VAL A CA 1
ATOM 553 C C . VAL A 1 77 ? -4.750 -1.087 -3.826 1.00 96.00 77 VAL A C 1
ATOM 555 O O . VAL A 1 77 ? -5.588 -1.811 -4.361 1.00 96.00 77 VAL A O 1
ATOM 558 N N . TYR A 1 78 ? -4.065 -0.153 -4.477 1.00 94.25 78 TYR A N 1
ATOM 559 C CA . TYR A 1 78 ? -4.078 0.051 -5.925 1.00 94.25 78 TYR A CA 1
ATOM 560 C C . TYR A 1 78 ? -2.686 -0.215 -6.497 1.00 94.25 78 TYR A C 1
ATOM 562 O O . TYR A 1 78 ? -1.700 0.014 -5.799 1.00 94.25 78 TYR A O 1
ATOM 570 N N . GLY A 1 79 ? -2.623 -0.674 -7.745 1.00 89.12 79 GLY A N 1
ATOM 571 C CA . GLY A 1 79 ? -1.401 -0.907 -8.514 1.00 89.12 79 GLY A CA 1
ATOM 572 C C . GLY A 1 79 ? -1.649 -0.728 -10.002 1.00 89.12 79 GLY A C 1
ATOM 573 O O . GLY A 1 79 ? -2.846 -0.686 -10.379 1.00 89.12 79 GLY A O 1
#